Protein AF-A0A2S8F6K7-F1 (afdb_monomer_lite)

Organism: NCBI:txid124

Structure (mmCIF, N/CA/C/O backbone):
data_AF-A0A2S8F6K7-F1
#
_entry.id   AF-A0A2S8F6K7-F1
#
loop_
_atom_site.group_PDB
_atom_site.id
_atom_site.type_symbol
_atom_site.label_atom_id
_atom_site.label_alt_id
_atom_site.label_comp_id
_atom_site.label_asym_id
_atom_site.label_entity_id
_atom_site.label_seq_id
_atom_site.pdbx_PDB_ins_code
_atom_site.Cartn_x
_atom_site.Cartn_y
_atom_site.Cartn_z
_atom_site.occupancy
_atom_site.B_iso_or_equiv
_atom_site.auth_seq_id
_atom_site.auth_comp_id
_atom_site.auth_asym_id
_atom_site.auth_atom_id
_atom_site.pdbx_PDB_model_num
ATOM 1 N N . MET A 1 1 ? 10.442 11.342 -27.299 1.00 59.91 1 MET A N 1
ATOM 2 C CA . MET A 1 1 ? 10.055 10.121 -26.553 1.00 59.91 1 MET A CA 1
ATOM 3 C C . MET A 1 1 ? 10.860 9.936 -25.269 1.00 59.91 1 MET A C 1
ATOM 5 O O . MET A 1 1 ? 10.231 9.782 -24.234 1.00 59.91 1 MET A O 1
ATOM 9 N N . LEU A 1 2 ? 12.197 10.062 -25.293 1.00 66.31 2 LEU A N 1
ATOM 10 C CA . LEU A 1 2 ? 13.064 9.921 -24.104 1.00 66.31 2 LEU A CA 1
ATOM 11 C C . LEU A 1 2 ? 12.638 10.774 -22.892 1.00 66.31 2 LEU A C 1
ATOM 13 O O . LEU A 1 2 ? 12.626 10.287 -21.769 1.00 66.31 2 LEU A O 1
ATOM 17 N N . PHE A 1 3 ? 12.223 12.027 -23.103 1.00 72.06 3 PHE A N 1
ATOM 18 C CA . PHE A 1 3 ? 11.759 12.888 -22.006 1.00 72.06 3 PHE A CA 1
ATOM 19 C C . PHE A 1 3 ? 10.493 12.358 -21.312 1.00 72.06 3 PHE A C 1
ATOM 21 O O . PHE A 1 3 ? 10.409 12.390 -20.088 1.00 72.06 3 PHE A O 1
ATOM 28 N N . ALA A 1 4 ? 9.530 11.820 -22.068 1.00 71.00 4 ALA A N 1
ATOM 29 C CA . ALA A 1 4 ? 8.284 11.293 -21.510 1.00 71.00 4 ALA A CA 1
ATOM 30 C C . ALA A 1 4 ? 8.516 9.992 -20.723 1.00 71.00 4 ALA A C 1
ATOM 32 O O . ALA A 1 4 ? 7.973 9.825 -19.632 1.00 71.00 4 ALA A O 1
ATOM 33 N N . THR A 1 5 ? 9.371 9.099 -21.234 1.00 72.75 5 THR A N 1
ATOM 34 C CA . THR A 1 5 ? 9.740 7.853 -20.544 1.00 72.75 5 THR A CA 1
ATOM 35 C C . THR A 1 5 ? 10.545 8.122 -19.274 1.00 72.75 5 THR A C 1
ATOM 37 O O . THR A 1 5 ? 10.319 7.461 -18.265 1.00 72.75 5 THR A O 1
ATOM 40 N N . SER A 1 6 ? 11.417 9.136 -19.277 1.00 70.75 6 SER A N 1
ATOM 41 C CA . SER A 1 6 ? 12.182 9.540 -18.091 1.00 70.75 6 SER A CA 1
ATOM 42 C C . SER A 1 6 ? 11.306 10.167 -17.004 1.00 70.75 6 SER A C 1
ATOM 44 O O . SER A 1 6 ? 11.487 9.858 -15.828 1.00 70.75 6 SER A O 1
ATOM 46 N N . ILE A 1 7 ? 10.327 11.003 -17.375 1.00 74.69 7 ILE A N 1
ATOM 47 C CA . ILE A 1 7 ? 9.356 11.568 -16.421 1.00 74.69 7 ILE A CA 1
ATOM 48 C C . ILE A 1 7 ? 8.502 10.454 -15.805 1.00 74.69 7 ILE A C 1
ATOM 50 O O . ILE A 1 7 ? 8.318 10.420 -14.588 1.00 74.69 7 ILE A O 1
ATOM 54 N N . LEU A 1 8 ? 8.024 9.511 -16.624 1.00 72.00 8 LEU A N 1
ATOM 55 C CA . LEU A 1 8 ? 7.260 8.359 -16.145 1.00 72.00 8 LEU A CA 1
ATOM 56 C C . LEU A 1 8 ? 8.094 7.491 -15.189 1.00 72.00 8 LEU A C 1
ATOM 58 O O . LEU A 1 8 ? 7.616 7.131 -14.116 1.00 72.00 8 LEU A O 1
ATOM 62 N N . ALA A 1 9 ? 9.351 7.200 -15.536 1.00 71.19 9 ALA A N 1
ATOM 63 C CA . ALA A 1 9 ? 10.258 6.440 -14.679 1.00 71.19 9 ALA A CA 1
ATOM 64 C C . ALA A 1 9 ? 10.518 7.155 -13.342 1.00 71.19 9 ALA A C 1
ATOM 66 O O . ALA A 1 9 ? 10.449 6.521 -12.290 1.00 71.19 9 ALA A O 1
ATOM 67 N N . LEU A 1 10 ? 10.733 8.475 -13.356 1.00 73.94 10 LEU A N 1
ATOM 68 C CA . LEU A 1 10 ? 10.883 9.278 -12.137 1.00 73.94 10 LEU A CA 1
ATOM 69 C C . LEU A 1 10 ? 9.630 9.235 -11.258 1.00 73.94 10 LEU A C 1
ATOM 71 O O . LEU A 1 10 ? 9.749 9.063 -10.047 1.00 73.94 10 LEU A O 1
ATOM 75 N N . ALA A 1 11 ? 8.436 9.331 -11.845 1.00 72.69 11 ALA A N 1
ATOM 76 C CA . ALA A 1 11 ? 7.183 9.218 -11.102 1.00 72.69 11 ALA A CA 1
ATOM 77 C C . ALA A 1 11 ? 7.014 7.822 -10.468 1.00 72.69 11 ALA A C 1
ATOM 79 O O . ALA A 1 11 ? 6.601 7.703 -9.310 1.00 72.69 11 ALA A O 1
ATOM 80 N N . LEU A 1 12 ? 7.386 6.756 -11.182 1.00 75.25 12 LEU A N 1
ATOM 81 C CA . LEU A 1 12 ? 7.370 5.388 -10.650 1.00 75.25 12 LEU A CA 1
ATOM 82 C C . LEU A 1 12 ? 8.382 5.200 -9.510 1.00 75.25 12 LEU A C 1
ATOM 84 O O . LEU A 1 12 ? 8.058 4.604 -8.485 1.00 75.25 12 LEU A O 1
ATOM 88 N N . VAL A 1 13 ? 9.587 5.755 -9.639 1.00 74.00 13 VAL A N 1
ATOM 89 C CA . VAL A 1 13 ? 10.597 5.712 -8.573 1.00 74.00 13 VAL A CA 1
ATOM 90 C C . VAL A 1 13 ? 10.142 6.521 -7.357 1.00 74.00 13 VAL A C 1
ATOM 92 O O . VAL A 1 13 ? 10.249 6.039 -6.231 1.00 74.00 13 VAL A O 1
ATOM 95 N N . ALA A 1 14 ? 9.570 7.709 -7.558 1.00 72.88 14 ALA A N 1
ATOM 96 C CA . ALA A 1 14 ? 9.060 8.547 -6.475 1.00 72.88 14 ALA A CA 1
ATOM 97 C C . ALA A 1 14 ? 7.910 7.867 -5.715 1.00 72.88 14 ALA A C 1
ATOM 99 O O . ALA A 1 14 ? 7.894 7.861 -4.484 1.00 72.88 14 ALA A O 1
ATOM 100 N N . THR A 1 15 ? 6.971 7.239 -6.430 1.00 72.88 15 THR A N 1
ATOM 101 C CA . THR A 1 15 ? 5.876 6.478 -5.804 1.00 72.88 15 THR A CA 1
ATOM 102 C C . THR A 1 15 ? 6.394 5.254 -5.050 1.00 72.88 15 THR A C 1
ATOM 104 O O . THR A 1 15 ? 5.979 5.028 -3.911 1.00 72.88 15 THR A O 1
ATOM 107 N N . ALA A 1 16 ? 7.356 4.511 -5.611 1.00 73.69 16 ALA A N 1
ATOM 108 C CA . ALA A 1 16 ? 8.013 3.398 -4.926 1.00 73.69 16 ALA A CA 1
ATOM 109 C C . ALA A 1 16 ? 8.739 3.853 -3.647 1.00 73.69 16 ALA A C 1
ATOM 111 O O . ALA A 1 16 ? 8.599 3.219 -2.599 1.00 73.69 16 ALA A O 1
ATOM 112 N N . TRP A 1 17 ? 9.451 4.980 -3.705 1.00 74.62 17 TRP A N 1
ATOM 113 C CA . TRP A 1 17 ? 10.158 5.568 -2.567 1.00 74.62 17 TRP A CA 1
ATOM 114 C C . TRP A 1 17 ? 9.198 6.012 -1.460 1.00 74.62 17 TRP A C 1
ATOM 116 O O . TRP A 1 17 ? 9.380 5.671 -0.289 1.00 74.62 17 TRP A O 1
ATOM 126 N N . MET A 1 18 ? 8.132 6.731 -1.819 1.00 72.81 18 MET A N 1
ATOM 127 C CA . MET A 1 18 ? 7.115 7.179 -0.866 1.00 72.81 18 MET A CA 1
ATOM 128 C C . MET A 1 18 ? 6.439 5.986 -0.181 1.00 72.81 18 MET A C 1
ATOM 130 O O . MET A 1 18 ? 6.250 5.973 1.038 1.00 72.81 18 MET A O 1
ATOM 134 N N . MET A 1 19 ? 6.144 4.941 -0.955 1.00 73.75 19 MET A N 1
ATOM 135 C CA . MET A 1 19 ? 5.571 3.701 -0.451 1.00 73.75 19 MET A CA 1
ATOM 136 C C . MET A 1 19 ? 6.538 2.979 0.495 1.00 73.75 19 MET A C 1
ATOM 138 O O . MET A 1 19 ? 6.111 2.535 1.560 1.00 73.75 19 MET A O 1
ATOM 142 N N . HIS A 1 20 ? 7.833 2.919 0.178 1.00 75.00 20 HIS A N 1
ATOM 143 C CA . HIS A 1 20 ? 8.857 2.330 1.043 1.00 75.00 20 HIS A CA 1
ATOM 144 C C . HIS A 1 20 ? 8.978 3.058 2.392 1.00 75.00 20 HIS A C 1
ATOM 146 O O . HIS A 1 20 ? 8.941 2.416 3.444 1.00 75.00 20 HIS A O 1
ATOM 152 N N . ASN A 1 21 ? 9.008 4.393 2.387 1.00 73.31 21 ASN A N 1
ATOM 153 C CA . ASN A 1 21 ? 9.045 5.189 3.619 1.00 73.31 21 ASN A CA 1
ATOM 154 C C . ASN A 1 21 ? 7.810 4.963 4.495 1.00 73.31 21 ASN A C 1
ATOM 156 O O . ASN A 1 21 ? 7.925 4.820 5.713 1.00 73.31 21 ASN A O 1
ATOM 160 N N . HIS A 1 22 ? 6.631 4.846 3.881 1.00 71.06 22 HIS A N 1
ATOM 161 C CA . HIS A 1 22 ? 5.416 4.517 4.618 1.00 71.06 22 HIS A CA 1
ATOM 162 C C . HIS A 1 22 ? 5.505 3.132 5.286 1.00 71.06 22 HIS A C 1
ATOM 164 O O . HIS A 1 22 ? 4.988 2.954 6.386 1.00 71.06 22 HIS A O 1
ATOM 170 N N . HIS A 1 23 ? 6.176 2.146 4.675 1.00 74.00 23 HIS A N 1
ATOM 171 C CA . HIS A 1 23 ? 6.363 0.829 5.302 1.00 74.00 23 HIS A CA 1
ATOM 172 C C . HIS A 1 23 ? 7.258 0.900 6.527 1.00 74.00 23 HIS A C 1
ATOM 174 O O . HIS A 1 23 ? 6.924 0.310 7.551 1.00 74.00 23 HIS A O 1
ATOM 180 N N . LEU A 1 24 ? 8.381 1.612 6.417 1.00 76.31 24 LEU A N 1
ATOM 181 C CA . LEU A 1 24 ? 9.314 1.792 7.527 1.00 76.31 24 LEU A CA 1
ATOM 182 C C . LEU A 1 24 ? 8.615 2.466 8.707 1.00 76.31 24 LEU A C 1
ATOM 184 O O . LEU A 1 24 ? 8.771 2.030 9.844 1.00 76.31 24 LEU A O 1
ATOM 188 N N . HIS A 1 25 ? 7.767 3.457 8.428 1.00 77.94 25 HIS A N 1
ATOM 189 C CA . HIS A 1 25 ? 6.954 4.099 9.451 1.00 77.94 25 HIS A CA 1
ATOM 190 C C . HIS A 1 25 ? 5.955 3.129 10.102 1.00 77.94 25 HIS A C 1
ATOM 192 O O . HIS A 1 25 ? 5.854 3.092 11.323 1.00 77.94 25 HIS A O 1
ATOM 198 N N . THR A 1 26 ? 5.248 2.302 9.321 1.00 74.12 26 THR A N 1
ATOM 199 C CA . THR A 1 26 ? 4.296 1.316 9.865 1.00 74.12 26 THR A CA 1
ATOM 200 C C . THR A 1 26 ? 4.982 0.238 10.711 1.00 74.12 26 THR A C 1
ATOM 202 O O . THR A 1 26 ? 4.458 -0.127 11.759 1.00 74.12 26 THR A O 1
ATOM 205 N N . 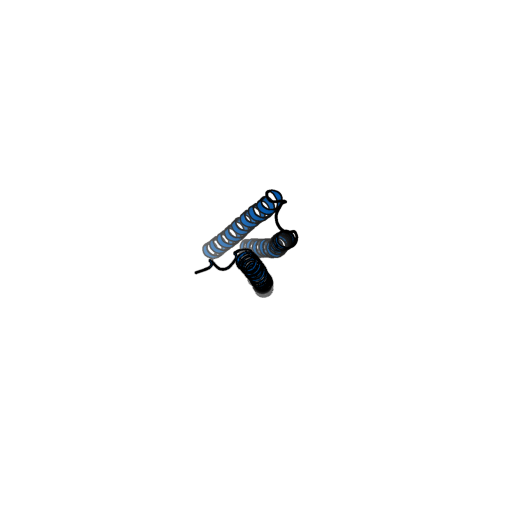ILE A 1 27 ? 6.152 -0.255 10.293 1.00 76.75 27 ILE A N 1
ATOM 206 C CA . ILE A 1 27 ? 6.936 -1.228 11.074 1.00 76.75 27 ILE A CA 1
ATOM 207 C C . ILE A 1 27 ? 7.399 -0.589 12.386 1.00 76.75 27 ILE A C 1
ATOM 209 O O . ILE A 1 27 ? 7.183 -1.159 13.451 1.00 76.75 27 ILE A O 1
ATOM 213 N N . LYS A 1 28 ? 7.950 0.629 12.320 1.00 79.94 28 LYS A N 1
ATOM 214 C CA . LYS A 1 28 ? 8.409 1.359 13.504 1.00 79.94 28 LYS A CA 1
ATOM 215 C C . LYS A 1 28 ? 7.266 1.653 14.478 1.00 79.94 28 LYS A C 1
ATOM 217 O O . LYS A 1 28 ? 7.441 1.502 15.679 1.00 79.94 28 LYS A O 1
ATOM 222 N N . GLN A 1 29 ? 6.082 2.004 13.975 1.00 77.25 29 GLN A N 1
ATOM 223 C CA . GLN A 1 29 ? 4.888 2.173 14.808 1.00 77.25 29 GLN A CA 1
ATOM 224 C C . GLN A 1 29 ? 4.465 0.874 15.501 1.00 77.25 29 GLN A C 1
ATOM 226 O O . GLN A 1 29 ? 4.060 0.911 16.656 1.00 77.25 29 GLN A O 1
ATOM 231 N N . VAL A 1 30 ? 4.563 -0.271 14.822 1.00 79.69 30 VAL A N 1
ATOM 232 C CA . VAL A 1 30 ? 4.273 -1.576 15.430 1.00 79.69 30 VAL A CA 1
ATOM 233 C C . VAL A 1 30 ? 5.278 -1.923 16.534 1.00 79.69 30 VAL A C 1
ATOM 235 O O . VAL A 1 30 ? 4.878 -2.453 17.565 1.00 79.69 30 VAL A O 1
ATOM 238 N N . GLU A 1 31 ? 6.562 -1.625 16.336 1.00 79.50 31 GLU A N 1
ATOM 239 C CA . GLU A 1 31 ? 7.610 -1.872 17.337 1.00 79.50 31 GLU A CA 1
ATOM 240 C C . GLU A 1 31 ? 7.504 -0.943 18.552 1.00 79.50 31 GLU A C 1
ATOM 242 O O . GLU A 1 31 ? 7.767 -1.368 19.673 1.00 79.50 31 GLU A O 1
ATOM 247 N N . GLN A 1 32 ? 7.101 0.313 18.342 1.00 82.06 32 GLN A N 1
ATOM 248 C CA . GLN A 1 32 ? 6.960 1.308 19.409 1.00 82.06 32 GLN A CA 1
ATOM 249 C C . GLN A 1 32 ? 5.718 1.106 20.284 1.00 82.06 32 GLN A C 1
ATOM 251 O O . GLN A 1 32 ? 5.678 1.651 21.383 1.00 82.06 32 GLN A O 1
ATOM 256 N N . HIS A 1 33 ? 4.739 0.327 19.817 1.00 80.12 33 HIS A N 1
ATOM 257 C CA . HIS A 1 33 ? 3.479 0.080 20.518 1.00 80.12 33 HIS A CA 1
ATOM 258 C C . HIS A 1 33 ? 3.235 -1.420 20.778 1.00 80.12 33 HIS A C 1
ATOM 260 O O . HIS A 1 33 ? 2.314 -2.016 20.200 1.00 80.12 33 HIS A O 1
ATOM 266 N N . PRO A 1 34 ? 4.053 -2.070 21.631 1.00 76.06 34 PRO A N 1
ATOM 267 C CA . PRO A 1 34 ? 3.884 -3.481 21.981 1.00 76.06 34 PRO A CA 1
ATOM 268 C C . PRO A 1 34 ? 2.558 -3.780 22.701 1.00 76.06 34 PRO A C 1
ATOM 270 O O . PRO A 1 34 ? 2.121 -4.929 22.701 1.00 76.06 34 PRO A O 1
ATOM 273 N N . GLU A 1 35 ? 1.902 -2.765 23.268 1.00 81.94 35 GLU A N 1
ATOM 274 C CA . GLU A 1 35 ? 0.592 -2.838 23.920 1.00 81.94 35 GLU A CA 1
ATOM 275 C C . GLU A 1 35 ? -0.588 -3.006 22.948 1.00 81.94 35 GLU A C 1
ATOM 277 O O . GLU A 1 35 ? -1.719 -3.232 23.380 1.00 81.94 35 GLU A O 1
ATOM 282 N N . TRP A 1 36 ? -0.367 -2.882 21.635 1.00 79.25 36 TRP A N 1
ATOM 283 C CA . TRP A 1 36 ? -1.432 -3.082 20.656 1.00 79.25 36 TRP A CA 1
ATOM 284 C C . TRP A 1 36 ? -1.881 -4.540 20.570 1.00 79.25 36 TRP A C 1
ATOM 286 O O . TRP A 1 36 ? -1.075 -5.470 20.608 1.00 79.25 36 TRP A O 1
ATOM 296 N N . ASP A 1 37 ? -3.186 -4.715 20.349 1.00 81.00 37 ASP A N 1
ATOM 297 C CA . ASP A 1 37 ? -3.812 -6.016 20.120 1.00 81.00 37 ASP A CA 1
ATOM 298 C C . ASP A 1 37 ? -3.017 -6.846 19.077 1.00 81.00 37 ASP A C 1
ATOM 300 O O . ASP A 1 37 ? -2.766 -6.364 17.957 1.00 81.00 37 ASP A O 1
ATOM 304 N N . PRO A 1 38 ? -2.636 -8.098 19.408 1.00 78.00 38 PRO A N 1
ATOM 305 C CA . PRO A 1 38 ? -1.979 -9.029 18.496 1.00 78.00 38 PRO A CA 1
ATOM 306 C C . PRO A 1 38 ? -2.625 -9.125 17.107 1.00 78.00 38 PRO A C 1
ATOM 308 O O . PRO A 1 38 ? -1.909 -9.263 16.109 1.00 78.00 38 PRO A O 1
ATOM 311 N N . ARG A 1 39 ? -3.960 -9.014 16.999 1.00 72.94 39 ARG A N 1
ATOM 312 C CA . ARG A 1 39 ? -4.659 -9.035 15.700 1.00 72.94 39 ARG A CA 1
ATOM 313 C C . ARG A 1 39 ? -4.323 -7.823 14.840 1.00 72.94 39 ARG A C 1
ATOM 315 O O . ARG A 1 39 ? -3.987 -7.982 13.663 1.00 72.94 39 ARG A O 1
ATOM 322 N N . LYS A 1 40 ? -4.360 -6.624 15.424 1.00 75.44 40 LYS A N 1
ATOM 323 C CA . LYS A 1 40 ? -4.005 -5.368 14.746 1.00 75.44 40 LYS A CA 1
ATOM 324 C C . LYS A 1 40 ? -2.551 -5.396 14.278 1.00 75.44 40 LYS A C 1
ATOM 326 O O . LYS A 1 40 ? -2.259 -5.014 13.144 1.00 75.44 40 LYS A O 1
ATOM 331 N N . ARG A 1 41 ? -1.647 -5.912 15.114 1.00 76.94 41 ARG A N 1
ATOM 332 C CA . ARG A 1 41 ? -0.229 -6.066 14.772 1.00 76.94 41 ARG A CA 1
ATOM 333 C C . ARG A 1 41 ? -0.019 -6.974 13.560 1.00 76.94 41 ARG A C 1
ATOM 335 O O . ARG A 1 41 ? 0.646 -6.583 12.601 1.00 76.94 41 ARG A O 1
ATOM 342 N N . ASN A 1 42 ? -0.621 -8.162 13.577 1.00 78.25 42 ASN A N 1
ATOM 343 C CA . ASN A 1 42 ? -0.495 -9.129 12.487 1.00 78.25 42 ASN A CA 1
ATOM 344 C C . ASN A 1 42 ? -1.091 -8.597 11.176 1.00 78.25 42 ASN A C 1
ATOM 346 O O . ASN A 1 42 ? -0.513 -8.815 10.110 1.00 78.25 42 ASN A O 1
ATOM 350 N N . PHE A 1 43 ? -2.197 -7.849 11.242 1.00 76.62 43 PHE A N 1
ATOM 351 C CA . PHE A 1 43 ? -2.774 -7.185 10.073 1.00 76.62 43 PHE A CA 1
ATOM 352 C C . PHE A 1 43 ? -1.806 -6.167 9.448 1.00 76.62 43 PHE A C 1
ATOM 354 O O . PHE A 1 43 ? -1.564 -6.223 8.239 1.00 76.62 43 PHE A O 1
ATOM 361 N N . LEU A 1 44 ? -1.208 -5.285 10.260 1.00 74.94 44 LEU A N 1
ATOM 362 C CA . LEU A 1 44 ? -0.262 -4.265 9.791 1.00 74.94 44 LEU A CA 1
ATOM 363 C C . LEU A 1 44 ? 1.001 -4.889 9.181 1.00 74.94 44 LEU A C 1
ATOM 365 O O . LEU A 1 44 ? 1.437 -4.480 8.105 1.00 74.94 44 LEU A O 1
ATOM 369 N N . LEU A 1 45 ? 1.555 -5.928 9.812 1.00 76.94 45 LEU A N 1
ATOM 370 C CA . LEU A 1 45 ? 2.717 -6.645 9.279 1.00 76.94 45 LEU A CA 1
ATOM 371 C C . LEU A 1 45 ? 2.392 -7.377 7.970 1.00 76.94 45 LEU A C 1
ATOM 373 O O . LEU A 1 45 ? 3.172 -7.320 7.017 1.00 76.94 45 LEU A O 1
ATOM 377 N N . ALA A 1 46 ? 1.222 -8.014 7.879 1.00 76.50 46 ALA A N 1
ATOM 378 C CA . ALA A 1 46 ? 0.780 -8.664 6.650 1.00 76.50 46 ALA A CA 1
ATOM 379 C C . ALA A 1 46 ? 0.558 -7.648 5.515 1.00 76.50 46 ALA A C 1
ATOM 381 O O . ALA A 1 46 ? 0.900 -7.922 4.365 1.00 76.50 46 ALA A O 1
ATOM 382 N N . GLN A 1 47 ? 0.038 -6.458 5.828 1.00 75.81 47 GLN A N 1
ATOM 383 C CA . GLN A 1 47 ? -0.131 -5.361 4.874 1.00 75.81 47 GLN A CA 1
ATOM 384 C C . GLN A 1 47 ? 1.219 -4.854 4.350 1.00 75.81 47 GLN A C 1
ATOM 386 O O . GLN A 1 47 ? 1.397 -4.722 3.141 1.00 75.81 47 GLN A O 1
ATOM 391 N N . VAL A 1 48 ? 2.198 -4.650 5.234 1.00 74.19 48 VAL A N 1
ATOM 392 C CA . VAL A 1 48 ? 3.581 -4.298 4.869 1.00 74.19 48 VAL A CA 1
ATOM 393 C C . VAL A 1 48 ? 4.204 -5.380 3.978 1.00 74.19 48 VAL A C 1
ATOM 395 O O . VAL A 1 48 ? 4.846 -5.071 2.977 1.00 74.19 48 VAL A O 1
ATOM 398 N N . HIS A 1 49 ? 4.001 -6.661 4.291 1.00 75.38 49 HIS A N 1
ATOM 399 C CA . HIS A 1 49 ? 4.561 -7.752 3.492 1.00 75.38 49 HIS A CA 1
ATOM 400 C C . HIS A 1 49 ? 3.939 -7.833 2.087 1.00 75.38 49 HIS A C 1
ATOM 402 O O . HIS A 1 49 ? 4.656 -8.021 1.103 1.00 75.38 49 HIS A O 1
ATOM 408 N N . ARG A 1 50 ? 2.616 -7.650 1.967 1.00 71.06 50 ARG A N 1
ATOM 409 C CA . ARG A 1 50 ? 1.919 -7.618 0.667 1.00 71.06 50 ARG A CA 1
ATOM 410 C C . ARG A 1 50 ? 2.381 -6.447 -0.196 1.00 71.06 50 ARG A C 1
ATOM 412 O O . ARG A 1 50 ? 2.676 -6.623 -1.377 1.00 71.06 50 ARG A O 1
ATOM 419 N N . ARG A 1 51 ? 2.524 -5.271 0.406 1.00 73.50 51 ARG A N 1
ATOM 420 C CA . ARG A 1 51 ? 2.902 -4.044 -0.292 1.00 73.50 51 ARG A CA 1
ATOM 421 C C . ARG A 1 51 ? 4.379 -4.009 -0.729 1.00 73.50 51 ARG A C 1
ATOM 423 O O . ARG A 1 51 ? 4.660 -3.449 -1.786 1.00 73.50 51 ARG A O 1
ATOM 430 N N . LYS A 1 52 ? 5.294 -4.715 -0.044 1.00 74.75 52 LYS A N 1
ATOM 431 C CA . LYS A 1 52 ? 6.685 -4.921 -0.519 1.00 74.75 52 LYS A CA 1
ATOM 432 C C . LYS A 1 52 ? 6.751 -5.560 -1.910 1.00 74.75 52 LYS A C 1
ATOM 434 O O . LYS A 1 52 ? 7.578 -5.152 -2.725 1.00 74.75 52 LYS A O 1
ATOM 439 N N . LYS A 1 53 ? 5.874 -6.532 -2.199 1.00 76.38 53 LYS A N 1
ATOM 440 C CA . LYS A 1 53 ? 5.818 -7.188 -3.518 1.00 76.38 53 LYS A CA 1
ATOM 441 C C . LYS A 1 53 ? 5.489 -6.180 -4.618 1.00 76.38 53 LYS A C 1
ATOM 443 O O . LYS A 1 53 ? 6.186 -6.158 -5.628 1.00 76.38 53 LYS A O 1
ATOM 448 N N . VAL A 1 54 ? 4.504 -5.308 -4.376 1.00 77.62 54 VAL A N 1
ATOM 449 C CA . VAL A 1 54 ? 4.096 -4.232 -5.298 1.00 77.62 54 VAL A CA 1
ATOM 450 C C . VAL A 1 54 ? 5.243 -3.255 -5.549 1.00 77.62 54 VAL A C 1
ATOM 452 O O . VAL A 1 54 ? 5.548 -2.958 -6.699 1.00 77.62 54 VAL A O 1
ATOM 455 N N . THR A 1 55 ? 5.932 -2.800 -4.498 1.00 77.12 55 THR A N 1
ATOM 456 C CA . THR A 1 55 ? 7.074 -1.881 -4.637 1.00 77.12 55 THR A CA 1
ATOM 457 C C . THR A 1 55 ? 8.180 -2.477 -5.509 1.00 77.12 55 THR A C 1
ATOM 459 O O . THR A 1 55 ? 8.703 -1.794 -6.386 1.00 77.12 55 THR A O 1
ATOM 462 N N . PHE A 1 56 ? 8.490 -3.766 -5.334 1.00 79.62 56 PHE A N 1
ATOM 463 C CA . PHE A 1 56 ? 9.474 -4.448 -6.176 1.00 79.62 56 PHE A CA 1
ATOM 464 C C . PHE A 1 56 ? 9.011 -4.553 -7.637 1.00 79.62 56 PHE A C 1
ATOM 466 O O . PHE A 1 56 ? 9.811 -4.375 -8.552 1.00 79.62 56 PHE A O 1
ATOM 473 N N . THR A 1 57 ? 7.711 -4.775 -7.870 1.00 80.75 57 THR A N 1
ATOM 474 C CA . THR A 1 57 ? 7.157 -4.834 -9.234 1.00 80.75 57 THR A CA 1
ATOM 475 C C . THR A 1 57 ? 7.205 -3.473 -9.924 1.00 80.75 57 THR A C 1
ATOM 477 O O . THR A 1 57 ? 7.593 -3.393 -11.084 1.00 80.75 57 THR A O 1
ATOM 480 N N . ILE A 1 58 ? 6.888 -2.393 -9.205 1.00 79.62 58 ILE A N 1
ATOM 481 C CA . ILE A 1 58 ? 7.005 -1.017 -9.711 1.00 79.62 58 ILE A CA 1
ATOM 482 C C . ILE A 1 58 ? 8.459 -0.698 -10.069 1.00 79.62 58 ILE A C 1
ATOM 484 O O . ILE A 1 58 ? 8.719 -0.136 -11.130 1.00 79.62 58 ILE A O 1
ATOM 488 N N . MET A 1 59 ? 9.413 -1.091 -9.221 1.00 79.06 59 MET A N 1
ATOM 489 C CA . MET A 1 59 ? 10.836 -0.873 -9.481 1.00 79.06 59 MET A CA 1
ATOM 490 C C . MET A 1 59 ? 11.322 -1.656 -10.708 1.00 79.06 59 MET A C 1
ATOM 492 O O . MET A 1 59 ? 12.070 -1.114 -11.518 1.00 79.06 59 MET A O 1
ATOM 496 N N . ALA A 1 60 ? 10.835 -2.887 -10.900 1.00 81.88 60 ALA A N 1
ATOM 497 C CA . ALA A 1 60 ? 11.098 -3.669 -12.105 1.00 81.88 60 ALA A CA 1
ATOM 498 C C . ALA A 1 60 ? 10.518 -3.006 -13.369 1.00 81.88 60 ALA A C 1
ATOM 500 O O . ALA A 1 60 ? 11.212 -2.936 -14.380 1.00 81.88 60 ALA A O 1
ATOM 501 N N . ILE A 1 61 ? 9.295 -2.461 -13.313 1.00 82.50 61 ILE A N 1
ATOM 502 C CA . ILE A 1 61 ? 8.703 -1.699 -14.428 1.00 82.50 61 ILE A CA 1
ATOM 503 C C . ILE A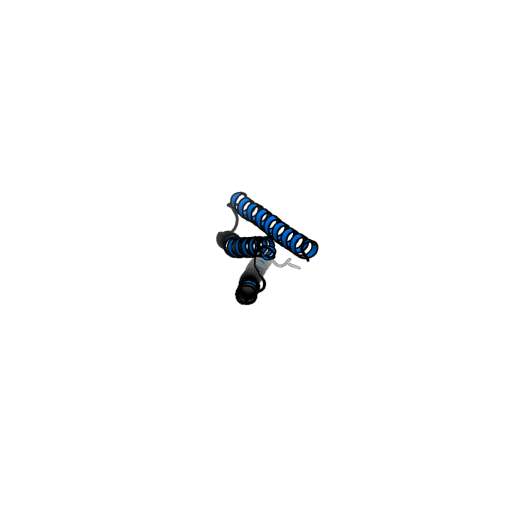 1 61 ? 9.531 -0.443 -14.721 1.00 82.50 61 ILE A C 1
ATOM 505 O O . ILE A 1 61 ? 9.827 -0.170 -15.879 1.00 82.50 61 ILE A O 1
ATOM 509 N N . ALA A 1 62 ? 9.933 0.310 -13.695 1.00 77.81 62 ALA A N 1
ATOM 510 C CA . ALA A 1 62 ? 10.737 1.518 -13.871 1.00 77.81 62 ALA A CA 1
ATOM 511 C C . ALA A 1 62 ? 12.088 1.209 -14.540 1.00 77.81 62 ALA A C 1
ATOM 513 O O . ALA A 1 62 ? 12.473 1.887 -15.492 1.00 77.81 62 ALA A O 1
ATOM 514 N N . ALA A 1 63 ? 12.772 0.151 -14.090 1.00 80.19 63 ALA A N 1
ATOM 515 C CA . ALA A 1 63 ? 14.008 -0.325 -14.705 1.00 80.19 63 ALA A CA 1
ATOM 516 C C . ALA A 1 63 ? 13.782 -0.803 -16.145 1.00 80.19 63 ALA A C 1
ATOM 518 O O . ALA A 1 63 ? 14.564 -0.459 -17.031 1.00 80.19 63 ALA A O 1
ATOM 519 N N . ALA A 1 64 ? 12.692 -1.536 -16.398 1.00 81.31 64 ALA A N 1
ATOM 520 C CA . ALA A 1 64 ? 12.327 -1.953 -17.743 1.00 81.31 64 ALA A CA 1
ATOM 521 C C . ALA A 1 64 ? 12.172 -0.727 -18.646 1.00 81.31 64 ALA A C 1
ATOM 523 O O . ALA A 1 64 ? 12.872 -0.652 -19.651 1.00 81.31 64 ALA A O 1
ATOM 524 N N . VAL A 1 65 ? 11.348 0.257 -18.268 1.00 79.25 65 VAL A N 1
ATOM 525 C CA . VAL A 1 65 ? 11.094 1.485 -19.047 1.00 79.25 65 VAL A CA 1
ATOM 526 C C . VAL A 1 65 ? 12.379 2.272 -19.327 1.00 79.25 65 VAL A C 1
ATOM 528 O O . VAL A 1 65 ? 12.548 2.780 -20.433 1.00 79.25 65 VAL A O 1
ATOM 531 N N . LEU A 1 66 ? 13.314 2.336 -18.374 1.00 80.19 66 LEU A N 1
ATOM 532 C CA . LEU A 1 66 ? 14.628 2.967 -18.567 1.00 80.19 66 LEU A CA 1
ATOM 533 C C . LEU A 1 66 ? 15.488 2.262 -19.625 1.00 80.19 66 LEU A C 1
ATOM 535 O O . LEU A 1 66 ? 16.236 2.924 -20.338 1.00 80.19 66 LEU A O 1
ATOM 539 N N . LEU A 1 67 ? 15.366 0.938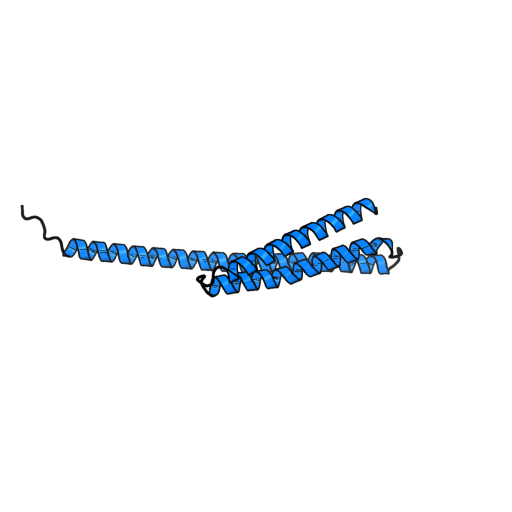 -19.742 1.00 81.00 67 LEU A N 1
ATOM 540 C CA . LEU A 1 67 ? 16.068 0.123 -20.740 1.00 81.00 67 LEU A CA 1
ATOM 541 C C . LEU A 1 67 ? 15.344 0.069 -22.094 1.00 81.00 67 LEU A C 1
ATOM 543 O O . LEU A 1 67 ? 15.931 -0.377 -23.077 1.00 81.00 67 LEU A O 1
ATOM 547 N N . SER A 1 68 ? 14.102 0.563 -22.172 1.00 77.19 68 SER A N 1
ATOM 548 C CA . SER A 1 68 ? 13.296 0.610 -23.400 1.00 77.19 68 SER A CA 1
ATOM 549 C C . SER A 1 68 ? 14.033 1.164 -24.633 1.00 77.19 68 SER A C 1
ATOM 551 O O . SER A 1 68 ? 13.971 0.515 -25.676 1.00 77.19 68 SER A O 1
ATOM 553 N N . PRO A 1 69 ? 14.774 2.292 -24.564 1.00 79.19 69 PRO A N 1
ATOM 554 C CA . PRO A 1 69 ? 15.438 2.855 -25.741 1.00 79.19 69 PRO A CA 1
ATOM 555 C C . PRO A 1 69 ? 16.641 2.042 -26.248 1.00 79.19 69 PRO A C 1
ATOM 557 O O . PRO A 1 69 ? 17.138 2.337 -27.330 1.00 79.19 69 PRO A O 1
ATOM 560 N N . MET A 1 70 ? 17.122 1.039 -25.503 1.00 80.00 70 MET A N 1
ATOM 561 C CA . MET A 1 70 ? 18.168 0.124 -25.982 1.00 80.00 70 MET A CA 1
ATOM 562 C C . MET A 1 70 ? 17.614 -1.053 -26.797 1.00 80.00 70 MET A C 1
ATOM 564 O O . MET A 1 70 ? 18.396 -1.803 -27.381 1.00 80.00 70 MET A O 1
ATOM 568 N N . ILE A 1 71 ? 16.291 -1.241 -26.841 1.00 76.56 71 ILE A N 1
ATOM 569 C CA . ILE A 1 71 ? 15.672 -2.378 -27.526 1.00 76.56 71 ILE A CA 1
ATOM 570 C C . ILE A 1 71 ? 15.310 -1.976 -28.965 1.00 76.56 71 ILE A C 1
ATOM 572 O O . ILE A 1 71 ? 14.537 -1.036 -29.152 1.00 76.56 71 ILE A O 1
ATOM 576 N N . PRO A 1 72 ? 15.830 -2.676 -29.990 1.00 78.12 72 PRO A N 1
ATOM 577 C CA . PRO A 1 72 ? 15.476 -2.410 -31.382 1.00 78.12 72 PRO A CA 1
ATOM 578 C C . PRO A 1 72 ? 14.006 -2.754 -31.677 1.00 78.12 72 PRO A C 1
ATOM 580 O O . PRO A 1 72 ? 13.448 -3.688 -31.100 1.00 78.12 72 PRO A O 1
ATOM 583 N N . GLU A 1 73 ? 13.386 -2.025 -32.610 1.00 77.25 73 GLU A N 1
ATOM 584 C CA . GLU A 1 73 ? 11.979 -2.187 -33.017 1.00 77.25 73 GLU A CA 1
ATOM 585 C C . GLU A 1 73 ? 11.762 -3.462 -33.853 1.00 77.25 73 GLU A C 1
ATOM 587 O O . GLU A 1 73 ? 11.617 -3.441 -35.072 1.00 77.25 73 GLU A O 1
ATOM 592 N N . ASN A 1 74 ? 11.779 -4.612 -33.190 1.00 82.19 74 ASN A N 1
ATOM 593 C CA . ASN A 1 74 ? 11.528 -5.927 -33.774 1.00 82.19 74 ASN A CA 1
ATOM 594 C C . ASN A 1 74 ? 10.422 -6.660 -32.986 1.00 82.19 74 ASN A C 1
ATOM 596 O O . ASN A 1 74 ? 9.790 -6.089 -32.099 1.00 82.19 74 ASN A O 1
ATOM 600 N N . LEU A 1 75 ? 10.180 -7.945 -33.268 1.00 75.50 75 LEU A N 1
ATOM 601 C CA . LEU A 1 75 ? 9.197 -8.753 -32.524 1.00 75.50 75 LEU A CA 1
ATOM 602 C C . LEU A 1 75 ? 9.430 -8.758 -30.997 1.00 75.50 75 LEU A C 1
ATOM 604 O O . LEU A 1 75 ? 8.472 -8.900 -30.234 1.00 75.50 75 LEU A O 1
ATOM 608 N N . 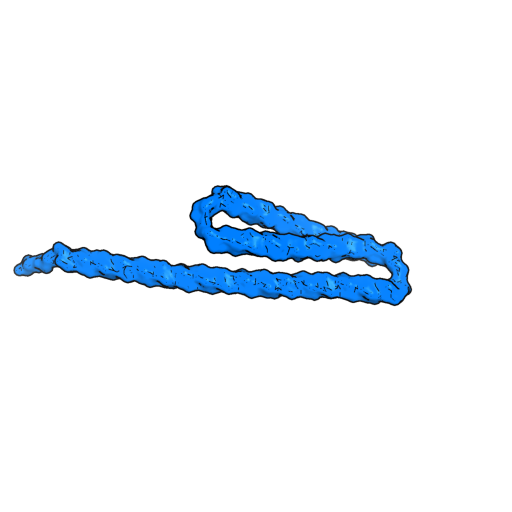PHE A 1 76 ? 10.670 -8.548 -30.534 1.00 78.81 76 PHE A N 1
ATOM 609 C CA . PHE A 1 76 ? 10.973 -8.441 -29.106 1.00 78.81 76 PHE A CA 1
ATOM 610 C C . PHE A 1 76 ? 10.397 -7.169 -28.475 1.00 78.81 76 PHE A C 1
ATOM 612 O O . PHE A 1 76 ? 10.113 -7.186 -27.281 1.00 78.81 76 PHE A O 1
ATOM 619 N N . PHE A 1 77 ? 10.139 -6.109 -29.247 1.00 79.19 77 PHE A N 1
ATOM 620 C CA . PHE A 1 77 ? 9.471 -4.898 -28.763 1.00 79.19 77 PHE A CA 1
ATOM 621 C C . PHE A 1 77 ? 8.042 -5.193 -28.286 1.00 79.19 77 PHE A C 1
ATOM 623 O O . PHE A 1 77 ? 7.648 -4.777 -27.197 1.00 79.19 77 PHE A O 1
ATOM 630 N N . VAL A 1 78 ? 7.279 -5.976 -29.058 1.00 79.56 78 VAL A N 1
ATOM 631 C CA . VAL A 1 78 ? 5.904 -6.365 -28.695 1.00 79.56 78 VAL A CA 1
ATOM 632 C C . VAL A 1 78 ? 5.905 -7.263 -27.459 1.00 79.56 78 VAL A C 1
ATOM 634 O O . VAL A 1 78 ? 5.125 -7.038 -26.535 1.00 79.56 78 VAL A O 1
ATOM 637 N N . ALA A 1 79 ? 6.811 -8.245 -27.402 1.00 81.25 79 ALA A N 1
ATOM 638 C CA . ALA A 1 79 ? 6.953 -9.119 -26.238 1.00 81.25 79 ALA A CA 1
ATOM 639 C C . ALA A 1 79 ? 7.359 -8.339 -24.972 1.00 81.25 79 ALA A C 1
ATOM 641 O O . ALA A 1 79 ? 6.817 -8.576 -23.893 1.00 81.25 79 ALA A O 1
ATOM 642 N N . TYR A 1 80 ? 8.264 -7.369 -25.110 1.00 79.94 80 TYR A N 1
ATOM 643 C CA . TYR A 1 80 ? 8.717 -6.497 -24.030 1.00 79.94 80 TYR A CA 1
ATOM 644 C C . TYR A 1 80 ? 7.575 -5.636 -23.462 1.00 79.94 80 TYR A C 1
ATOM 646 O O . TYR A 1 80 ? 7.345 -5.641 -22.249 1.00 79.94 80 TYR A O 1
ATOM 654 N N . TRP A 1 81 ? 6.799 -4.962 -24.318 1.00 82.25 81 TRP A N 1
ATOM 655 C CA . TRP A 1 81 ? 5.635 -4.186 -23.873 1.00 82.25 81 TRP A CA 1
ATOM 656 C C . TRP A 1 81 ? 4.524 -5.075 -23.314 1.00 82.25 81 TRP A C 1
ATOM 658 O O . TRP A 1 81 ? 3.886 -4.703 -22.330 1.00 82.25 81 TRP A O 1
ATOM 668 N N . GLY A 1 82 ? 4.342 -6.278 -23.865 1.00 82.69 82 GLY A N 1
ATOM 669 C CA . GLY A 1 82 ? 3.467 -7.301 -23.292 1.00 82.69 82 GLY A CA 1
ATOM 670 C C . GLY A 1 82 ? 3.860 -7.660 -21.856 1.00 82.69 82 GLY A C 1
ATOM 671 O O . GLY A 1 82 ? 2.998 -7.722 -20.980 1.00 82.69 82 GLY A O 1
ATOM 672 N N . GLY A 1 83 ? 5.161 -7.802 -21.588 1.00 81.31 83 GLY A N 1
ATOM 673 C CA . GLY A 1 83 ? 5.696 -8.010 -20.241 1.00 81.31 83 GLY A CA 1
ATOM 674 C C . GLY A 1 83 ? 5.380 -6.853 -19.290 1.00 81.31 83 GLY A C 1
ATOM 675 O O . GLY A 1 83 ? 4.914 -7.086 -18.175 1.00 81.31 83 GLY A O 1
ATOM 676 N N . ILE A 1 84 ? 5.554 -5.605 -19.735 1.00 82.19 84 ILE A N 1
ATOM 677 C CA . ILE A 1 84 ? 5.194 -4.419 -18.940 1.00 82.19 84 ILE A CA 1
ATOM 678 C C . ILE A 1 84 ? 3.692 -4.398 -18.640 1.00 82.19 84 ILE A C 1
ATOM 680 O O . ILE A 1 84 ? 3.306 -4.224 -17.484 1.00 82.19 84 ILE A O 1
ATOM 684 N N . CYS A 1 85 ? 2.839 -4.623 -19.641 1.00 82.00 85 CYS A N 1
ATOM 685 C CA . CYS A 1 85 ? 1.388 -4.690 -19.458 1.00 82.00 85 CYS A CA 1
ATOM 686 C C . CYS A 1 85 ? 0.987 -5.780 -18.456 1.00 82.00 85 CYS A C 1
ATOM 688 O O . CYS A 1 85 ? 0.119 -5.552 -17.614 1.00 82.00 85 CYS A O 1
ATOM 690 N N . LEU A 1 86 ? 1.648 -6.940 -18.492 1.00 81.06 86 LEU A N 1
ATOM 691 C CA . LEU A 1 86 ? 1.418 -8.025 -17.541 1.00 81.06 86 LEU A CA 1
ATOM 692 C C . LEU A 1 86 ? 1.821 -7.621 -16.116 1.00 81.06 86 LEU A C 1
ATOM 694 O O . LEU A 1 86 ? 1.065 -7.870 -15.178 1.00 81.06 86 LEU A O 1
ATOM 698 N N . LEU A 1 87 ? 2.959 -6.939 -15.941 1.00 79.75 87 LEU A N 1
ATOM 699 C CA . LEU A 1 87 ? 3.378 -6.405 -14.638 1.00 79.75 87 LEU A CA 1
ATOM 700 C C . LEU A 1 87 ? 2.399 -5.344 -14.110 1.00 79.75 87 LEU A C 1
ATOM 702 O O . LEU A 1 87 ? 2.086 -5.335 -12.920 1.00 79.75 87 LEU A O 1
ATOM 706 N N . VAL A 1 88 ? 1.868 -4.480 -14.978 1.00 81.19 88 VAL A N 1
ATOM 707 C CA . VAL A 1 88 ? 0.832 -3.503 -14.606 1.00 81.19 88 VAL A CA 1
ATOM 708 C C . VAL A 1 88 ? -0.456 -4.213 -14.188 1.00 81.19 88 VAL A C 1
ATOM 710 O O . VAL A 1 88 ? -1.004 -3.914 -13.127 1.00 81.19 88 VAL A O 1
ATOM 713 N N . MET A 1 89 ? -0.915 -5.194 -14.967 1.00 78.69 89 MET A N 1
ATOM 714 C CA . MET A 1 89 ? -2.083 -6.006 -14.618 1.00 78.69 89 MET A CA 1
ATOM 715 C C . MET A 1 89 ? -1.888 -6.703 -13.265 1.00 78.69 89 MET A C 1
ATOM 717 O O . MET A 1 89 ? -2.796 -6.722 -12.435 1.00 78.69 89 MET A O 1
ATOM 721 N N . TRP A 1 90 ? -0.686 -7.215 -12.999 1.00 82.75 90 TRP A N 1
ATOM 722 C CA . TRP A 1 90 ? -0.340 -7.831 -11.722 1.00 82.75 90 TRP A CA 1
ATOM 723 C C . TRP A 1 90 ? -0.462 -6.858 -10.542 1.00 82.75 90 TRP A C 1
ATOM 725 O O . TRP A 1 90 ? -0.998 -7.221 -9.493 1.00 82.75 90 TRP A O 1
ATOM 735 N N . ILE A 1 91 ? -0.039 -5.602 -10.716 1.00 80.94 91 ILE A N 1
ATOM 736 C CA . ILE A 1 91 ? -0.223 -4.553 -9.703 1.00 80.94 91 ILE A CA 1
ATOM 737 C C . ILE A 1 91 ? -1.712 -4.310 -9.435 1.00 80.94 91 ILE A C 1
ATOM 739 O O . ILE A 1 91 ? -2.103 -4.199 -8.273 1.00 80.94 91 ILE A O 1
ATOM 743 N N . VAL A 1 92 ? -2.550 -4.271 -10.474 1.00 80.00 92 VAL A N 1
ATOM 744 C CA . VAL A 1 92 ? -4.005 -4.092 -10.320 1.00 80.00 92 VAL A CA 1
ATOM 745 C C . VAL A 1 92 ? -4.619 -5.243 -9.519 1.00 80.00 92 VAL A C 1
ATOM 747 O O . VAL A 1 92 ? -5.401 -5.001 -8.599 1.00 80.00 92 VAL A O 1
ATOM 750 N N . VAL A 1 93 ? -4.224 -6.487 -9.802 1.00 80.62 93 VAL A N 1
ATOM 751 C CA . VAL A 1 93 ? -4.675 -7.662 -9.037 1.00 80.62 93 VAL A CA 1
ATOM 752 C C . VAL A 1 93 ? -4.255 -7.552 -7.569 1.00 80.62 93 VAL A C 1
ATOM 754 O O . VAL A 1 93 ? -5.085 -7.729 -6.675 1.00 80.62 93 VAL A O 1
ATOM 757 N N . LEU A 1 94 ? -2.993 -7.201 -7.300 1.00 77.75 94 LEU A N 1
ATOM 758 C CA . LEU A 1 94 ? -2.499 -7.005 -5.934 1.00 77.75 94 LEU A CA 1
ATOM 759 C C . LEU A 1 94 ? -3.248 -5.882 -5.203 1.00 77.75 94 LEU A C 1
ATOM 761 O O . LEU A 1 94 ? -3.579 -6.041 -4.028 1.00 77.75 94 LEU A O 1
ATOM 765 N N . ALA A 1 95 ? -3.568 -4.782 -5.889 1.00 77.12 95 ALA A N 1
ATOM 766 C CA . ALA A 1 95 ? -4.359 -3.687 -5.333 1.00 77.12 95 ALA A CA 1
ATOM 767 C C . ALA A 1 95 ? -5.791 -4.128 -4.984 1.00 77.12 95 ALA A C 1
ATOM 769 O O . ALA A 1 95 ? -6.306 -3.769 -3.924 1.00 77.12 95 ALA A O 1
ATOM 770 N N . GLY A 1 96 ? -6.414 -4.955 -5.830 1.00 76.62 96 GLY A N 1
ATOM 771 C CA . GLY A 1 96 ? -7.726 -5.546 -5.558 1.00 76.62 96 GLY A CA 1
ATOM 772 C C . GLY A 1 96 ? -7.726 -6.420 -4.301 1.00 76.62 96 GLY A C 1
ATOM 773 O O . GLY A 1 96 ? -8.603 -6.279 -3.445 1.00 76.62 96 GLY A O 1
ATOM 774 N N . VAL A 1 97 ? -6.704 -7.265 -4.137 1.00 79.44 97 VAL A N 1
ATOM 775 C CA . VAL A 1 97 ? -6.529 -8.095 -2.932 1.00 79.44 97 VAL A CA 1
ATOM 776 C C . VAL A 1 97 ? -6.335 -7.231 -1.683 1.00 79.44 97 VAL A C 1
ATOM 778 O O . VAL A 1 97 ? -6.943 -7.505 -0.646 1.00 79.44 97 VAL A O 1
ATOM 781 N N . ASP A 1 98 ? -5.538 -6.164 -1.772 1.00 76.19 98 ASP A N 1
ATOM 782 C CA . ASP A 1 98 ? -5.316 -5.238 -0.654 1.00 76.19 98 ASP A CA 1
ATOM 783 C C . ASP A 1 98 ? -6.614 -4.511 -0.253 1.00 76.19 98 ASP A C 1
ATOM 785 O O . ASP A 1 98 ? -6.906 -4.365 0.940 1.00 76.19 98 ASP A O 1
ATOM 789 N N . MET A 1 99 ? -7.440 -4.113 -1.228 1.00 74.12 99 MET A N 1
ATOM 790 C CA . MET A 1 99 ? -8.751 -3.510 -0.973 1.00 74.12 99 MET A CA 1
ATOM 791 C C . MET A 1 99 ? -9.697 -4.493 -0.276 1.00 74.12 99 MET A C 1
ATOM 793 O O . MET A 1 99 ? -10.387 -4.112 0.673 1.00 74.12 99 MET A O 1
ATOM 797 N N . PHE A 1 100 ? -9.709 -5.758 -0.704 1.00 78.50 100 PHE A N 1
ATOM 798 C CA . PHE A 1 100 ? -10.535 -6.795 -0.091 1.00 78.50 100 PHE A CA 1
ATOM 799 C C . PHE A 1 100 ? -10.115 -7.066 1.358 1.00 78.50 100 PHE A C 1
ATOM 801 O O . PHE A 1 100 ? -10.946 -6.985 2.260 1.00 78.50 100 PHE A O 1
ATOM 808 N N . ALA A 1 101 ? -8.817 -7.268 1.605 1.00 75.31 101 ALA A N 1
ATOM 809 C CA . ALA A 1 101 ? -8.284 -7.486 2.950 1.00 75.31 101 ALA A CA 1
ATOM 810 C C . ALA A 1 101 ? -8.583 -6.308 3.896 1.00 75.31 101 ALA A C 1
ATOM 812 O O . ALA A 1 101 ? -8.925 -6.509 5.062 1.00 75.31 101 ALA A O 1
ATOM 813 N N . THR A 1 102 ? -8.496 -5.075 3.387 1.00 76.19 102 THR A N 1
ATOM 814 C CA . THR A 1 102 ? -8.824 -3.868 4.156 1.00 76.19 102 THR A CA 1
ATOM 815 C C . THR A 1 102 ? -10.312 -3.817 4.502 1.00 76.19 102 THR A C 1
ATOM 817 O O . THR A 1 102 ? -10.660 -3.548 5.650 1.00 76.19 102 THR A O 1
ATOM 820 N N . LYS A 1 103 ? -11.201 -4.126 3.546 1.00 77.00 103 LYS A N 1
ATOM 821 C CA . LYS A 1 103 ? -12.648 -4.197 3.802 1.00 77.00 103 LYS A CA 1
ATOM 822 C C . LYS A 1 103 ? -12.986 -5.237 4.866 1.00 77.00 103 LYS A C 1
ATOM 824 O O . LYS A 1 103 ? -13.739 -4.920 5.782 1.00 77.00 103 LYS A O 1
ATOM 829 N N . THR A 1 104 ? -12.417 -6.439 4.781 1.00 79.12 104 THR A N 1
ATOM 830 C CA . THR A 1 104 ? -12.657 -7.502 5.768 1.00 79.12 104 THR A CA 1
ATOM 831 C C . THR A 1 104 ? -12.245 -7.068 7.174 1.00 79.12 104 THR A C 1
ATOM 833 O O . THR A 1 104 ? -13.016 -7.236 8.113 1.00 79.12 104 THR A O 1
ATOM 836 N N . TYR A 1 105 ? -11.073 -6.444 7.316 1.00 77.44 105 TYR A N 1
ATOM 837 C CA . TYR A 1 105 ? -10.591 -5.960 8.611 1.00 77.44 105 TYR A CA 1
ATOM 838 C C . TYR A 1 105 ? -11.437 -4.808 9.183 1.00 77.44 105 TYR A C 1
ATOM 840 O O . TYR A 1 105 ? -11.716 -4.763 10.381 1.00 77.44 105 TYR A O 1
ATOM 848 N N . ILE A 1 106 ? -11.892 -3.879 8.336 1.00 81.44 106 ILE A N 1
ATOM 849 C CA . ILE A 1 106 ? -12.779 -2.788 8.770 1.00 81.44 106 ILE A CA 1
ATOM 850 C C . ILE A 1 106 ? -14.129 -3.339 9.237 1.00 81.44 106 ILE A C 1
ATOM 852 O O . ILE A 1 106 ? -14.660 -2.869 10.242 1.00 81.44 106 ILE A O 1
ATOM 856 N N . LEU A 1 107 ? -14.677 -4.334 8.535 1.00 81.31 107 LEU A N 1
ATOM 857 C CA . LEU A 1 107 ? -15.919 -4.986 8.944 1.00 81.31 107 LEU A CA 1
ATOM 858 C C . LEU A 1 107 ? -15.756 -5.686 10.297 1.00 81.31 107 LEU A C 1
ATOM 860 O O . LEU A 1 107 ? -16.567 -5.439 11.185 1.00 81.31 107 LEU A O 1
ATOM 864 N N . SER A 1 108 ? -14.669 -6.439 10.507 1.00 80.44 108 SER A N 1
ATOM 865 C CA . SER A 1 108 ? -14.427 -7.089 11.802 1.00 80.44 108 SER A CA 1
ATOM 866 C C . SER A 1 108 ? -14.290 -6.084 12.950 1.00 80.44 108 SER A C 1
ATOM 868 O O . SER A 1 108 ? -14.862 -6.293 14.015 1.00 80.44 108 SER A O 1
ATOM 870 N N . LEU A 1 109 ? -13.603 -4.956 12.726 1.00 83.75 109 LEU A N 1
ATOM 871 C CA . LEU A 1 109 ? -13.501 -3.878 13.719 1.00 83.75 109 LEU A CA 1
ATOM 872 C C . LEU A 1 109 ? -14.856 -3.234 14.030 1.00 83.75 109 LEU A C 1
ATOM 874 O O . LEU A 1 109 ? -15.100 -2.791 15.155 1.00 83.75 109 LEU A O 1
ATOM 878 N N . ARG A 1 110 ? -15.728 -3.121 13.024 1.00 84.19 110 ARG A N 1
ATOM 879 C CA . ARG A 1 110 ? -17.061 -2.547 13.200 1.00 84.19 110 ARG A CA 1
ATOM 880 C C . ARG A 1 110 ? -17.922 -3.450 14.074 1.00 84.19 110 ARG A C 1
ATOM 882 O O . ARG A 1 110 ? -18.564 -2.945 14.991 1.00 84.19 110 ARG A O 1
ATOM 889 N N . ASP A 1 111 ? -17.895 -4.750 13.814 1.00 86.56 111 ASP A N 1
ATOM 890 C CA . ASP A 1 111 ? -18.674 -5.732 14.568 1.00 86.56 111 ASP A CA 1
ATOM 891 C C . ASP A 1 111 ? -18.196 -5.816 16.022 1.00 86.56 111 ASP A C 1
ATOM 893 O O . ASP A 1 111 ? -19.013 -5.806 16.943 1.00 86.56 111 ASP A O 1
ATOM 897 N N . GLU A 1 112 ? -16.881 -5.767 16.243 1.00 84.50 112 GLU A N 1
ATOM 898 C CA . GLU A 1 112 ? -16.289 -5.729 17.581 1.00 84.50 112 GLU A CA 1
ATOM 899 C C . GLU A 1 112 ? -16.711 -4.474 18.357 1.00 84.50 112 GLU A C 1
ATOM 901 O O . GLU A 1 112 ? -17.165 -4.572 19.494 1.00 84.50 112 GLU A O 1
ATOM 906 N N . ARG A 1 113 ? -16.697 -3.291 17.724 1.00 84.81 113 ARG A N 1
ATOM 907 C CA . ARG A 1 113 ? -17.195 -2.056 18.358 1.00 84.81 113 ARG A CA 1
ATOM 908 C C . ARG A 1 113 ? -18.679 -2.117 18.706 1.00 84.81 113 ARG A C 1
ATOM 910 O O . ARG A 1 113 ? -19.080 -1.547 19.720 1.00 84.81 113 ARG A O 1
ATOM 917 N N . ILE A 1 114 ? -19.498 -2.748 17.866 1.00 89.06 114 ILE A N 1
ATOM 918 C CA . ILE A 1 114 ? -20.930 -2.919 18.139 1.00 89.06 114 ILE A CA 1
ATOM 919 C C . ILE A 1 114 ? -21.120 -3.861 19.333 1.00 89.06 114 ILE A C 1
ATOM 921 O O . ILE A 1 114 ? -21.913 -3.550 20.221 1.00 89.06 114 ILE A O 1
ATOM 925 N N . ALA A 1 115 ? -20.366 -4.960 19.395 1.00 88.31 115 ALA A N 1
ATOM 926 C CA . ALA A 1 115 ? -20.400 -5.887 20.522 1.00 88.31 115 ALA A CA 1
ATOM 927 C C . ALA A 1 115 ? -19.960 -5.212 21.831 1.00 88.31 115 ALA A C 1
ATOM 929 O O . ALA A 1 115 ? -20.673 -5.303 22.828 1.00 88.31 115 ALA A O 1
ATOM 930 N N . SER A 1 116 ? -18.857 -4.454 21.820 1.00 86.12 116 SER A N 1
ATOM 931 C CA . SER A 1 116 ? -18.392 -3.717 23.003 1.00 86.12 116 SER A CA 1
ATOM 932 C C . SER A 1 116 ? -19.397 -2.663 23.470 1.00 86.12 116 SER A C 1
ATOM 934 O O . SER A 1 116 ? -19.586 -2.495 24.669 1.00 86.12 116 SER A O 1
ATOM 936 N N . ARG A 1 117 ? -20.073 -1.963 22.546 1.00 89.12 117 ARG A N 1
ATOM 937 C CA . ARG A 1 117 ? -21.130 -1.002 22.908 1.00 89.12 117 ARG A CA 1
ATOM 938 C C . ARG A 1 117 ? -22.306 -1.683 23.598 1.00 89.12 117 ARG A C 1
ATOM 940 O O . ARG A 1 117 ? -22.756 -1.179 24.617 1.00 89.12 117 ARG A O 1
ATOM 947 N N . ARG A 1 118 ? -22.759 -2.829 23.083 1.00 89.94 118 ARG A N 1
ATOM 948 C CA . ARG A 1 118 ? -23.852 -3.597 23.701 1.00 89.94 118 ARG A CA 1
ATOM 949 C C . ARG A 1 118 ? -23.480 -4.100 25.093 1.00 89.94 118 ARG A C 1
ATOM 951 O O . ARG A 1 118 ? -24.268 -3.936 26.013 1.00 89.94 118 ARG A O 1
ATOM 958 N N . ALA A 1 119 ? -22.264 -4.622 25.259 1.00 89.88 119 ALA A N 1
ATOM 959 C CA . ALA A 1 119 ? -21.770 -5.057 26.565 1.00 89.88 119 ALA A CA 1
ATOM 960 C C . ALA A 1 119 ? -21.737 -3.899 27.582 1.00 89.88 119 ALA A C 1
ATOM 962 O O . ALA A 1 119 ? -22.205 -4.045 28.708 1.00 89.88 119 ALA A O 1
ATOM 963 N N . LEU A 1 120 ? -21.262 -2.719 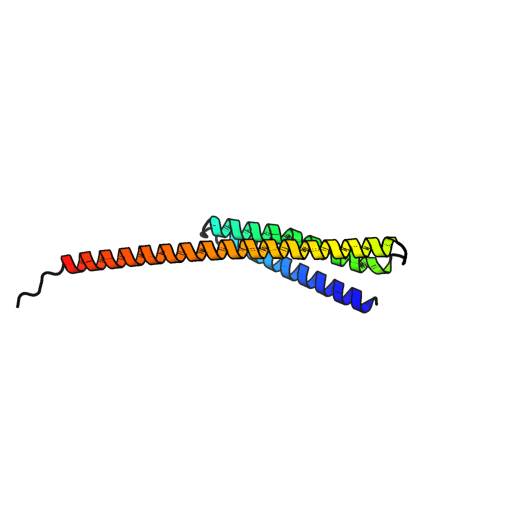27.166 1.00 90.56 120 LEU A N 1
ATOM 964 C CA . LEU A 1 120 ? -21.252 -1.523 28.016 1.00 90.56 120 LEU A CA 1
ATOM 965 C C . LEU A 1 120 ? -22.667 -1.031 28.356 1.00 90.56 120 LEU A C 1
ATOM 967 O O . LEU A 1 120 ? -22.918 -0.606 29.481 1.00 90.56 120 LEU A O 1
ATOM 971 N N . GLU A 1 121 ? -23.601 -1.077 27.405 1.00 92.25 121 GLU A N 1
ATOM 972 C CA . GLU A 1 121 ? -25.000 -0.699 27.639 1.00 92.25 121 GLU A CA 1
ATOM 973 C C . GLU A 1 121 ? -25.687 -1.641 28.640 1.00 92.25 121 GLU A C 1
ATOM 975 O O . GLU A 1 121 ? -26.432 -1.175 29.505 1.00 92.25 121 GLU A O 1
ATOM 980 N N . GLU A 1 122 ? -25.396 -2.942 28.580 1.00 91.69 122 GLU A N 1
ATOM 981 C CA . GLU A 1 122 ? -25.882 -3.932 29.548 1.00 91.69 122 GLU A CA 1
ATOM 982 C C . GLU A 1 122 ? -25.297 -3.709 30.947 1.00 91.69 122 GLU A C 1
ATOM 984 O O . GLU A 1 122 ? -26.042 -3.735 31.928 1.00 91.69 122 GLU A O 1
ATOM 989 N N . GLU A 1 123 ? -23.999 -3.414 31.061 1.00 90.38 123 GLU A N 1
ATOM 990 C CA . GLU A 1 123 ? -23.375 -3.083 32.348 1.00 90.38 123 GLU A CA 1
ATOM 991 C C . GLU A 1 123 ? -23.962 -1.809 32.964 1.00 90.38 123 GLU A C 1
ATOM 993 O O . GLU A 1 123 ? -24.264 -1.779 34.158 1.00 90.38 123 GLU A O 1
ATOM 998 N N . VAL A 1 124 ? -24.183 -0.765 32.157 1.00 91.19 124 VAL A N 1
ATOM 999 C CA . VAL A 1 124 ? -24.828 0.475 32.615 1.00 91.19 124 VAL A CA 1
ATOM 1000 C C . VAL A 1 124 ? -26.265 0.214 33.056 1.00 91.19 124 VAL A C 1
ATOM 1002 O O . VAL A 1 124 ? -26.700 0.761 34.071 1.00 91.19 124 VAL A O 1
ATOM 1005 N N . LYS A 1 125 ? -27.010 -0.618 32.320 1.00 92.00 125 LYS A N 1
ATOM 1006 C CA . LYS A 1 125 ? -28.375 -0.997 32.692 1.00 92.00 125 LYS A CA 1
ATOM 1007 C C . LYS A 1 125 ? -28.392 -1.758 34.019 1.00 92.00 125 LYS A C 1
ATOM 1009 O O . LYS A 1 125 ? -29.145 -1.370 34.908 1.00 92.00 125 LYS A O 1
ATOM 1014 N N . ARG A 1 126 ? -27.508 -2.746 34.192 1.00 89.44 126 ARG A N 1
ATOM 1015 C CA . ARG A 1 126 ? -27.366 -3.507 35.442 1.00 89.44 126 ARG A CA 1
ATOM 1016 C C . ARG A 1 126 ? -27.033 -2.597 36.627 1.00 89.44 126 ARG A C 1
ATOM 1018 O O . ARG A 1 126 ? -27.709 -2.657 37.646 1.00 89.44 126 ARG A O 1
ATOM 1025 N N . MET A 1 127 ? -26.072 -1.683 36.467 1.00 87.94 127 MET A N 1
ATOM 1026 C CA . MET A 1 127 ? -25.719 -0.714 37.515 1.00 87.94 127 MET A CA 1
ATOM 1027 C C . MET A 1 127 ? -26.884 0.218 37.884 1.00 87.94 127 MET A C 1
ATOM 1029 O O . MET A 1 127 ? -27.035 0.595 39.046 1.00 87.94 127 MET A O 1
ATOM 1033 N N . ARG A 1 128 ? -27.721 0.611 36.913 1.00 87.38 128 ARG A N 1
ATOM 1034 C CA . ARG A 1 128 ? -28.922 1.420 37.180 1.00 87.38 128 ARG A CA 1
ATOM 1035 C C . ARG A 1 128 ? -29.981 0.638 37.953 1.00 87.38 128 ARG A C 1
ATOM 1037 O O . ARG A 1 128 ? -30.579 1.204 38.860 1.00 87.38 128 ARG A O 1
ATOM 1044 N N . GLU A 1 129 ? -30.198 -0.628 37.609 1.00 87.88 129 GLU A N 1
ATOM 1045 C CA . GLU A 1 129 ? -31.148 -1.509 38.300 1.00 87.88 129 GLU A CA 1
ATOM 1046 C C 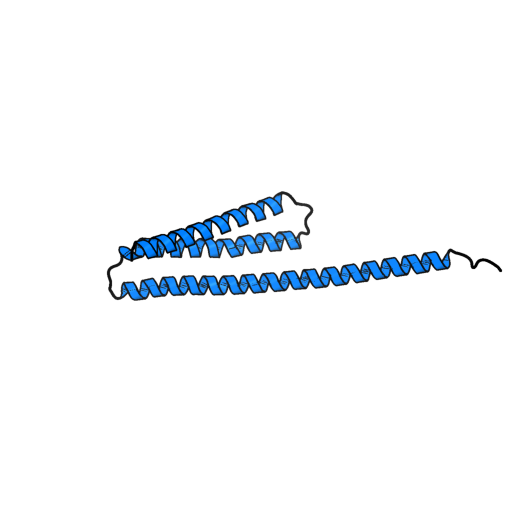. GLU A 1 129 ? -30.701 -1.803 39.742 1.00 87.88 129 GLU A C 1
ATOM 1048 O O . GLU A 1 129 ? -31.499 -1.668 40.669 1.00 87.88 129 GLU A O 1
ATOM 1053 N N . GLU A 1 130 ? -29.414 -2.089 39.961 1.00 85.88 130 GLU A N 1
ATOM 1054 C CA . GLU A 1 130 ? -28.831 -2.268 41.301 1.00 85.88 130 GLU A CA 1
ATOM 1055 C C . GLU A 1 130 ? -28.957 -0.995 42.155 1.00 85.88 130 GLU A C 1
ATOM 1057 O O . GLU A 1 130 ? -29.340 -1.055 43.327 1.00 85.88 130 GLU A O 1
ATOM 1062 N N . ARG A 1 131 ? -28.707 0.182 41.564 1.00 82.75 131 ARG A N 1
ATOM 1063 C CA . ARG A 1 131 ? -28.864 1.467 42.259 1.00 82.75 131 ARG A CA 1
ATOM 1064 C C . ARG A 1 131 ? -30.323 1.755 42.619 1.00 82.75 131 ARG A C 1
ATOM 1066 O O . ARG A 1 131 ? -30.585 2.148 43.750 1.00 82.75 131 ARG A O 1
ATOM 1073 N N . ALA A 1 132 ? -31.261 1.507 41.703 1.00 80.06 132 ALA A N 1
ATOM 1074 C CA . ALA A 1 132 ? -32.694 1.676 41.953 1.00 80.06 132 ALA A CA 1
ATOM 1075 C C . ALA A 1 132 ? -33.228 0.710 43.026 1.00 80.06 132 ALA A C 1
ATOM 1077 O O . ALA A 1 132 ? -34.123 1.070 43.781 1.00 80.06 132 ALA A O 1
ATOM 1078 N N . SER A 1 133 ? -32.660 -0.496 43.136 1.00 76.56 133 SER A N 1
ATOM 1079 C CA . SER A 1 133 ? -33.002 -1.450 44.198 1.00 76.56 133 SER A CA 1
ATOM 1080 C C . SER A 1 133 ? -32.447 -1.064 45.576 1.00 76.56 133 SER A C 1
ATOM 1082 O O . SER A 1 133 ? -32.930 -1.582 46.583 1.00 76.56 133 SER A O 1
ATOM 1084 N N . THR A 1 134 ? -31.418 -0.216 45.638 1.00 72.44 134 THR A N 1
ATOM 1085 C CA . THR A 1 134 ? -30.736 0.146 46.893 1.00 72.44 134 THR A CA 1
ATOM 1086 C C . THR A 1 134 ? -31.298 1.436 47.511 1.00 72.44 134 THR A C 1
ATOM 1088 O O . THR A 1 134 ? -31.084 1.697 48.693 1.00 72.44 134 THR A O 1
ATOM 1091 N N . GLU A 1 135 ? -32.047 2.236 46.748 1.00 61.41 135 GLU A N 1
ATOM 1092 C CA . GLU A 1 135 ? -32.672 3.479 47.211 1.00 61.41 135 GLU A CA 1
ATOM 1093 C C . GLU A 1 135 ? -34.116 3.184 47.677 1.00 61.41 135 GLU A C 1
ATOM 1095 O O . GLU A 1 135 ? -34.974 2.868 46.850 1.00 61.41 135 GLU A O 1
ATOM 1100 N N . PRO A 1 136 ? -34.423 3.207 48.992 1.00 64.19 136 PRO A N 1
ATOM 1101 C CA . PRO A 1 136 ? -35.779 2.943 49.463 1.00 64.19 136 PRO A CA 1
ATOM 1102 C C . PRO A 1 136 ? -36.710 4.085 49.025 1.00 64.19 136 PRO A C 1
ATOM 1104 O O . PRO A 1 136 ? -36.291 5.246 49.053 1.00 64.19 136 PRO A O 1
ATOM 1107 N N . PRO A 1 137 ? -37.973 3.796 48.652 1.00 60.62 137 PRO A N 1
ATOM 1108 C CA . PRO A 1 137 ? -38.924 4.834 48.282 1.00 60.62 137 PRO A CA 1
ATOM 1109 C C . PRO A 1 137 ? -39.051 5.819 49.443 1.00 60.62 137 PRO A C 1
ATOM 1111 O O . PRO A 1 137 ? -39.322 5.416 50.580 1.00 60.62 137 PRO A O 1
ATOM 1114 N N . ALA A 1 138 ? -38.801 7.100 49.157 1.00 60.41 138 ALA A N 1
ATOM 1115 C CA . ALA A 1 138 ? -39.026 8.181 50.101 1.00 60.41 138 ALA A CA 1
ATOM 1116 C C . ALA A 1 138 ? -40.481 8.080 50.568 1.00 60.41 138 ALA A C 1
ATOM 1118 O O . ALA A 1 138 ? -41.405 8.213 49.768 1.00 60.41 138 ALA A O 1
ATOM 1119 N N . LYS A 1 139 ? -40.658 7.727 51.843 1.00 55.84 139 LYS A N 1
ATOM 1120 C CA . LYS A 1 139 ? -41.969 7.637 52.477 1.00 55.84 139 LYS A CA 1
ATOM 1121 C C . LYS A 1 139 ? -42.575 9.041 52.468 1.00 55.84 139 LYS A C 1
ATOM 1123 O O . LYS A 1 139 ? -42.004 9.930 53.100 1.00 55.84 139 LYS A O 1
ATOM 1128 N N . GLU A 1 140 ? -43.656 9.211 51.709 1.00 54.91 140 GLU A N 1
ATOM 1129 C CA . GLU A 1 140 ? -44.607 10.323 51.855 1.00 54.91 140 GLU A CA 1
ATOM 1130 C C . GLU A 1 140 ? -45.283 10.290 53.231 1.00 54.91 140 GLU A C 1
ATOM 1132 O O . GLU A 1 140 ? -45.513 9.173 53.759 1.00 54.91 140 GLU A O 1
#

Secondary structure (DSSP, 8-state):
-HHHHHHHHHHHHHHHHHHHHHHHHHHHHHHH-TTS-HHHHHHHHHHHHHHHHHHHHHHHHHHHHHHGGGS-SSHHHHHHHHHHHHHHHHHHHHHHHHHHHHHHHHHHHHHHHHHHHHHHHHHHHHHHHHHHHHS-----

Sequence (140 aa):
MLFATSILALALVATAWMMHNHHLHTIKQVEQHPEWDPRKRNFLLAQVHRRKKVTFTIMAIAAAVLLSPMIPENLFFVAYWGGICLLVMWIVVLAGVDMFATKTYILSLRDERIASRRALEEEVKRMREERASTEPPAKE

Foldseek 3Di:
DVVVLVVVLVVLVVVLVVLVVVLVVLVVVLVVCVVDDPVVSVLSVVLSVLVVVLSVLSNVLSVLSVCLVVDDPDPVNVVSVVVSVVSVVVSVVSVVVSVVSVVVVVVVVVVVVVVVVVVVVVVVVVVVVVVVVVDPPDDD

Radius of gyration: 26.88 Å; chains: 1; bounding box: 63×22×86 Å

pLDDT: mean 78.2, std 6.67, range [54.91, 92.25]